Protein AF-T2IHZ2-F1 (afdb_monomer_lite)

Sequence (73 aa):
MSSLETLKQHNILVLLITGRSAGWCQGLVNYLPVLGIIAENGGVYALKESQRMKPFTAINDIIEHRQLLQNNF

Foldseek 3Di:
DDPQVVCVVVVNAAEAEELADLVVLLVVLQPTSHQWYQYNRQQWIDGSVGSDTDGNDDDPDPVVVVVCVVVPD

Organism: NCBI:txid423474

Structure (mmCIF, N/CA/C/O backbone):
data_AF-T2IHZ2-F1
#
_entry.id   AF-T2IHZ2-F1
#
loop_
_atom_site.group_PDB
_atom_site.id
_atom_site.type_symbol
_atom_site.label_atom_id
_atom_site.label_alt_id
_atom_site.label_comp_id
_atom_site.label_asym_id
_atom_site.label_entity_id
_atom_site.label_seq_id
_atom_site.pdbx_PDB_ins_code
_atom_site.Cartn_x
_atom_site.Cartn_y
_atom_site.Cartn_z
_atom_site.occupancy
_atom_site.B_iso_or_equiv
_atom_site.auth_seq_id
_atom_site.auth_comp_id
_atom_site.auth_asym_id
_atom_site.auth_atom_id
_atom_site.pdbx_PDB_model_num
ATOM 1 N N . MET A 1 1 ? -7.431 9.523 22.038 1.00 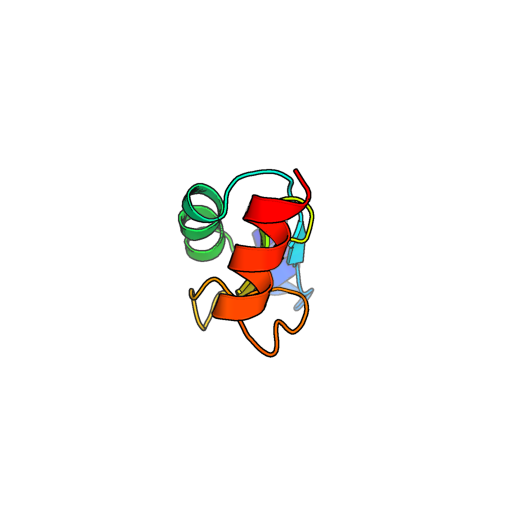61.91 1 MET A N 1
ATOM 2 C CA . MET A 1 1 ? -7.078 8.405 21.133 1.00 61.91 1 MET A CA 1
ATOM 3 C C . MET A 1 1 ? -7.258 8.894 19.703 1.00 61.91 1 MET A C 1
ATOM 5 O O . MET A 1 1 ? -8.218 9.621 19.482 1.00 61.91 1 MET A O 1
ATOM 9 N N . SER A 1 2 ? -6.335 8.623 18.773 1.00 91.88 2 SER A N 1
ATOM 10 C CA . SER A 1 2 ? -6.503 9.063 17.375 1.00 91.88 2 SER A CA 1
ATOM 11 C C . SER A 1 2 ? -7.536 8.185 16.657 1.00 91.88 2 SER A C 1
ATOM 13 O O . SER A 1 2 ? -7.727 7.030 17.037 1.00 91.88 2 SER A O 1
ATOM 15 N N . SER A 1 3 ? -8.179 8.697 15.604 1.00 97.00 3 SER A N 1
ATOM 16 C CA . SER A 1 3 ? -9.206 7.942 14.869 1.00 97.00 3 SER A CA 1
ATOM 17 C C . SER A 1 3 ? -8.688 6.611 14.310 1.00 97.00 3 SER A C 1
ATOM 19 O O . SER A 1 3 ? -9.410 5.621 14.328 1.00 97.00 3 SER A O 1
ATOM 21 N N . LEU A 1 4 ? -7.427 6.554 13.862 1.00 96.75 4 LEU A N 1
ATOM 22 C CA . LEU A 1 4 ? -6.827 5.318 13.347 1.00 96.75 4 LEU A CA 1
ATOM 23 C C . LEU A 1 4 ? -6.652 4.248 14.438 1.00 96.75 4 LEU A C 1
ATOM 25 O O . LEU A 1 4 ? -6.857 3.067 14.171 1.00 96.75 4 LEU A O 1
ATOM 29 N N . GLU A 1 5 ? -6.329 4.646 15.672 1.00 96.88 5 GLU A N 1
ATOM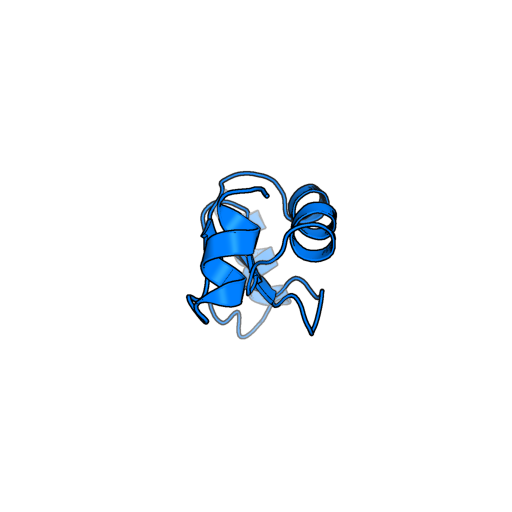 30 C CA . GLU A 1 5 ? -6.256 3.705 16.798 1.00 96.88 5 GLU A CA 1
ATOM 31 C C . GLU A 1 5 ? -7.636 3.132 17.136 1.00 96.88 5 GLU A C 1
ATOM 33 O O . GLU A 1 5 ? -7.769 1.932 17.371 1.00 96.88 5 GLU A O 1
ATOM 38 N N . THR A 1 6 ? -8.682 3.962 17.090 1.00 97.94 6 THR A N 1
ATOM 39 C CA . THR A 1 6 ? -10.062 3.502 17.297 1.00 97.94 6 THR A CA 1
ATOM 40 C C . THR A 1 6 ? -10.484 2.481 16.240 1.00 97.94 6 THR A C 1
ATOM 42 O O . THR A 1 6 ? -11.099 1.474 16.587 1.00 97.94 6 THR A O 1
ATOM 45 N N . LEU A 1 7 ? -10.124 2.688 14.969 1.00 97.94 7 LEU A N 1
ATOM 46 C CA . LEU A 1 7 ? -10.405 1.721 13.900 1.00 97.94 7 LEU A CA 1
ATOM 47 C C . LEU A 1 7 ? -9.694 0.385 14.148 1.00 97.94 7 LEU A C 1
ATOM 49 O O . LEU A 1 7 ? -10.327 -0.669 14.074 1.00 97.94 7 LEU A O 1
ATOM 53 N N . LYS A 1 8 ? -8.412 0.425 14.532 1.00 96.38 8 LYS A N 1
ATOM 54 C CA . LYS A 1 8 ? -7.643 -0.778 14.874 1.00 96.38 8 LYS A CA 1
ATOM 55 C C . LYS A 1 8 ? -8.264 -1.556 16.039 1.00 96.38 8 LYS A C 1
ATOM 57 O O . LYS A 1 8 ? -8.360 -2.775 15.959 1.00 96.38 8 LYS A O 1
ATOM 62 N N . GLN A 1 9 ? -8.717 -0.875 17.095 1.00 97.44 9 GLN A N 1
ATOM 63 C CA . GLN A 1 9 ? -9.385 -1.515 18.241 1.00 97.44 9 GLN A CA 1
ATOM 64 C C . GLN A 1 9 ? -10.675 -2.253 17.861 1.00 97.44 9 GLN A C 1
ATOM 66 O O . GLN A 1 9 ? -11.020 -3.244 18.497 1.00 97.44 9 GLN A O 1
ATOM 71 N N . HIS A 1 10 ? -11.370 -1.788 16.821 1.00 98.06 10 HIS A N 1
ATOM 72 C CA . HIS A 1 10 ? -12.582 -2.421 16.298 1.00 98.06 10 HIS A CA 1
ATOM 73 C C . HIS A 1 10 ? -12.290 -3.422 15.168 1.00 98.06 10 HIS A C 1
ATOM 75 O O . HIS A 1 10 ? -13.208 -3.834 14.465 1.00 98.06 10 HIS A O 1
ATOM 81 N N . ASN A 1 11 ? -11.026 -3.824 14.986 1.00 97.19 11 ASN A N 1
ATOM 82 C CA . ASN A 1 11 ? -10.575 -4.744 13.938 1.00 97.19 11 ASN A CA 1
ATOM 83 C C . ASN A 1 11 ? -10.906 -4.274 12.509 1.00 97.19 11 ASN A C 1
ATOM 85 O O . ASN A 1 11 ? -11.057 -5.087 11.597 1.00 97.19 11 ASN A O 1
ATOM 89 N N . ILE A 1 12 ? -11.001 -2.959 12.293 1.00 98.12 12 ILE A N 1
ATOM 90 C CA . ILE A 1 12 ? -11.193 -2.384 10.962 1.00 98.12 12 ILE A CA 1
ATOM 91 C C . ILE A 1 12 ? -9.820 -2.202 10.319 1.00 98.12 12 ILE A C 1
ATOM 93 O O . ILE A 1 12 ? -8.978 -1.443 10.805 1.00 98.12 12 ILE A O 1
ATOM 97 N N . LEU A 1 13 ? -9.597 -2.899 9.207 1.00 97.94 13 LEU A N 1
ATOM 98 C CA . LEU A 1 13 ? -8.358 -2.798 8.445 1.00 97.94 13 LEU A CA 1
ATOM 99 C C . LEU A 1 13 ? -8.313 -1.476 7.677 1.00 97.94 13 LEU A C 1
ATOM 101 O O . LEU A 1 13 ? -9.236 -1.136 6.941 1.00 97.94 13 LEU A O 1
ATOM 105 N N . VAL A 1 14 ? -7.204 -0.752 7.821 1.00 97.94 14 VAL A N 1
ATOM 106 C CA . VAL A 1 14 ? -6.963 0.511 7.116 1.00 97.94 14 VAL A CA 1
ATOM 107 C C . VAL A 1 14 ? -5.761 0.353 6.197 1.00 97.94 14 VAL A C 1
ATOM 109 O O . VAL A 1 14 ? -4.672 0.018 6.659 1.00 97.94 14 VAL A O 1
ATOM 112 N N . LEU A 1 15 ? -5.948 0.637 4.910 1.00 97.44 15 LEU A N 1
ATOM 113 C CA . LEU A 1 15 ? -4.887 0.711 3.909 1.00 97.44 15 LEU A CA 1
ATOM 114 C C . LEU A 1 15 ? -4.790 2.154 3.405 1.00 97.44 15 LEU A C 1
ATOM 116 O O . LEU A 1 15 ? -5.775 2.709 2.924 1.00 97.44 15 LEU A O 1
ATOM 120 N N . LEU A 1 16 ? -3.619 2.775 3.537 1.00 97.31 16 LEU A N 1
ATOM 121 C CA . LEU A 1 16 ? -3.401 4.145 3.063 1.00 97.31 16 LEU A CA 1
ATOM 122 C C . LEU A 1 16 ? -3.076 4.147 1.566 1.00 97.31 16 LEU A C 1
ATOM 124 O O . LEU A 1 16 ? -2.361 3.264 1.106 1.00 97.31 16 LEU A O 1
ATOM 128 N N . ILE A 1 17 ? -3.545 5.146 0.816 1.00 97.56 17 ILE A N 1
ATOM 129 C CA . ILE A 1 17 ? -3.240 5.310 -0.615 1.00 97.56 17 ILE A CA 1
ATOM 130 C C . ILE A 1 17 ? -2.806 6.753 -0.859 1.00 97.56 17 ILE A C 1
ATOM 132 O O . ILE A 1 17 ? -3.473 7.688 -0.412 1.00 97.56 17 ILE A O 1
ATOM 136 N N . THR A 1 18 ? -1.672 6.956 -1.530 1.00 97.56 18 THR A N 1
ATOM 137 C CA . THR A 1 18 ? -1.121 8.297 -1.752 1.00 97.56 18 THR A CA 1
ATOM 138 C C . THR A 1 18 ? -0.228 8.389 -2.992 1.00 97.56 18 THR A C 1
ATOM 140 O O . THR A 1 18 ? 0.377 7.410 -3.421 1.00 97.56 18 THR A O 1
ATOM 143 N N . GLY A 1 19 ? -0.095 9.603 -3.534 1.00 97.31 19 GLY A N 1
ATOM 144 C CA . GLY A 1 19 ? 0.891 9.951 -4.564 1.00 97.31 19 GLY A CA 1
ATOM 145 C C . GLY A 1 19 ? 2.289 10.271 -4.032 1.00 97.31 19 GLY A C 1
ATOM 146 O O . GLY A 1 19 ? 3.168 10.644 -4.802 1.00 97.31 19 GLY A O 1
ATOM 147 N N . ARG A 1 20 ? 2.513 10.178 -2.715 1.00 97.50 20 ARG A N 1
ATOM 148 C CA . ARG A 1 20 ? 3.836 10.391 -2.109 1.00 97.50 20 ARG A CA 1
ATOM 149 C C . ARG A 1 20 ? 4.788 9.235 -2.432 1.00 97.50 20 ARG A C 1
ATOM 151 O O . ARG A 1 20 ? 4.351 8.119 -2.701 1.00 97.50 20 ARG A O 1
ATOM 158 N N . SER A 1 21 ? 6.090 9.518 -2.385 1.00 96.38 21 SER A N 1
ATOM 159 C CA . SER A 1 21 ? 7.147 8.563 -2.734 1.00 96.38 21 SER A CA 1
ATOM 160 C C . SER A 1 21 ? 7.218 7.379 -1.769 1.00 96.38 21 SER A C 1
ATOM 162 O O . SER A 1 21 ? 6.893 7.504 -0.580 1.00 96.38 21 SER A O 1
ATOM 164 N N . ALA A 1 22 ? 7.715 6.241 -2.262 1.00 95.69 22 ALA A N 1
ATOM 165 C CA . ALA A 1 22 ? 7.907 5.037 -1.457 1.00 95.69 22 ALA A CA 1
ATOM 166 C C . ALA A 1 22 ? 8.769 5.297 -0.206 1.00 95.69 22 ALA A C 1
ATOM 168 O O . ALA A 1 22 ? 8.418 4.874 0.894 1.00 95.69 22 ALA A O 1
ATOM 169 N N . GLY A 1 23 ? 9.853 6.071 -0.342 1.00 92.62 23 GLY A N 1
ATOM 170 C CA . GLY A 1 23 ? 10.752 6.390 0.773 1.00 92.62 23 GLY A CA 1
ATOM 171 C C . GLY A 1 23 ? 10.063 7.117 1.934 1.00 92.62 23 GLY A C 1
ATOM 172 O O . GLY A 1 23 ? 10.313 6.803 3.094 1.00 92.62 23 GLY A O 1
ATOM 173 N N . TRP A 1 24 ? 9.141 8.039 1.643 1.00 92.62 24 TRP A N 1
ATOM 174 C CA . TRP A 1 24 ? 8.358 8.721 2.679 1.00 92.62 24 TRP A CA 1
ATOM 175 C C . TRP A 1 24 ? 7.313 7.790 3.312 1.00 92.62 24 TRP A C 1
ATOM 177 O O . TRP A 1 24 ? 7.155 7.747 4.534 1.00 92.62 24 TRP A O 1
ATOM 187 N N . CYS A 1 25 ? 6.638 6.990 2.483 1.00 95.81 25 CYS A N 1
ATOM 188 C CA . CYS A 1 25 ? 5.617 6.038 2.921 1.00 95.81 25 CYS A CA 1
ATOM 189 C C . CYS A 1 25 ? 6.179 4.950 3.852 1.00 95.81 25 CYS A C 1
ATOM 191 O O . CYS A 1 25 ? 5.470 4.482 4.746 1.00 95.81 25 CYS A O 1
ATOM 193 N N . GLN A 1 26 ? 7.456 4.591 3.687 1.00 91.94 26 GLN A N 1
ATOM 194 C CA . GLN A 1 26 ? 8.158 3.613 4.519 1.00 91.94 26 GLN A CA 1
ATOM 195 C C . GLN A 1 26 ? 8.174 3.999 6.004 1.00 91.94 26 GLN A C 1
ATOM 197 O O . GLN A 1 26 ? 8.009 3.140 6.868 1.00 91.94 26 GLN A O 1
ATOM 202 N N . GLY A 1 27 ? 8.337 5.288 6.314 1.00 90.69 27 GLY A N 1
ATOM 203 C CA . GLY A 1 27 ? 8.251 5.767 7.693 1.00 90.69 27 GLY A CA 1
ATOM 204 C C . GLY A 1 27 ? 6.824 5.676 8.233 1.00 90.69 27 GLY A C 1
ATOM 205 O O . GLY A 1 27 ? 6.595 5.168 9.328 1.00 90.69 27 GLY A O 1
ATOM 206 N N . LEU A 1 28 ? 5.833 6.115 7.455 1.00 93.81 28 LEU A N 1
ATOM 207 C CA . LEU A 1 28 ? 4.446 6.178 7.922 1.00 93.81 28 LEU A CA 1
ATOM 208 C C . LEU A 1 28 ? 3.820 4.821 8.219 1.00 93.81 28 LEU A C 1
ATOM 210 O O . LEU A 1 28 ? 3.135 4.687 9.234 1.00 93.81 28 LEU A O 1
ATOM 214 N N . VAL A 1 29 ? 4.054 3.819 7.368 1.00 95.06 29 VAL A N 1
ATOM 215 C CA . VAL A 1 29 ? 3.524 2.467 7.606 1.00 95.06 29 VAL A CA 1
ATOM 216 C C . VAL A 1 29 ? 4.056 1.888 8.923 1.00 95.06 29 VAL A C 1
ATOM 218 O O . VAL A 1 29 ? 3.353 1.15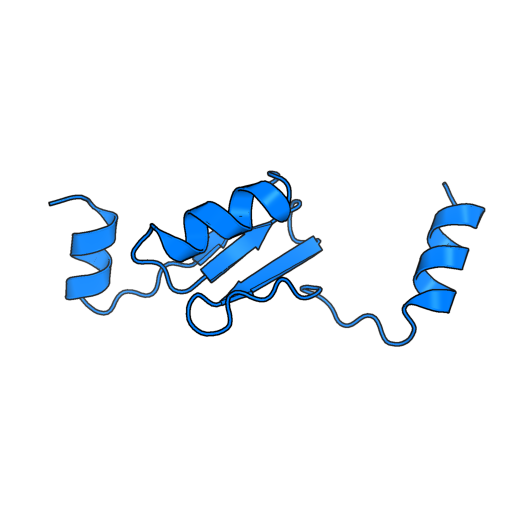0 9.619 1.00 95.06 29 VAL A O 1
ATOM 221 N N . ASN A 1 30 ? 5.254 2.306 9.341 1.00 91.44 30 ASN A N 1
ATOM 222 C CA . ASN A 1 30 ? 5.863 1.877 10.595 1.00 91.44 30 ASN A CA 1
ATOM 223 C C . ASN A 1 30 ? 5.220 2.558 11.810 1.00 91.44 30 ASN A C 1
ATOM 225 O O . ASN A 1 30 ? 4.936 1.879 12.799 1.00 91.44 30 ASN A O 1
ATOM 229 N N . TYR A 1 31 ? 4.906 3.852 11.727 1.00 92.75 31 TYR A N 1
ATOM 230 C CA . TYR A 1 31 ? 4.366 4.610 12.862 1.00 92.75 31 TYR A CA 1
ATOM 231 C C . TYR A 1 31 ? 2.846 4.520 13.030 1.00 92.75 31 TYR A C 1
ATOM 233 O O . TYR A 1 31 ? 2.361 4.573 14.156 1.00 92.75 31 TYR A O 1
ATOM 241 N N . LEU A 1 32 ? 2.078 4.373 11.948 1.00 95.44 32 LEU A N 1
ATOM 242 C CA . LEU A 1 32 ? 0.614 4.421 12.015 1.00 95.44 32 LEU A CA 1
ATOM 243 C C . LEU A 1 32 ? -0.008 3.036 12.264 1.00 95.44 32 LEU A C 1
ATOM 245 O O . LEU A 1 32 ? 0.527 2.030 11.789 1.00 95.44 32 LEU A O 1
ATOM 249 N N . PRO A 1 33 ? -1.149 2.937 12.967 1.00 96.31 33 PRO A N 1
ATOM 250 C CA . PRO A 1 33 ? -1.848 1.675 13.222 1.00 96.31 33 PRO A CA 1
ATOM 251 C C . PRO A 1 33 ? -2.660 1.224 11.989 1.00 96.31 33 PRO A C 1
ATOM 253 O O . PRO A 1 33 ? -3.879 1.104 12.037 1.00 96.31 33 PRO A O 1
ATOM 256 N N . VAL A 1 34 ? -1.978 1.002 10.865 1.00 96.69 34 VAL A N 1
ATOM 257 C CA . VAL A 1 34 ? -2.567 0.631 9.567 1.00 96.69 34 VAL A CA 1
ATOM 258 C C . VAL A 1 34 ? -2.093 -0.752 9.123 1.00 96.69 34 VAL A C 1
ATOM 260 O O . VAL A 1 34 ? -1.048 -1.223 9.565 1.00 96.69 34 VAL A O 1
ATOM 263 N N . LEU A 1 35 ? -2.841 -1.395 8.227 1.00 97.69 35 LEU A N 1
ATOM 264 C CA . LEU A 1 35 ? -2.442 -2.650 7.581 1.00 97.69 35 LEU A CA 1
ATOM 265 C C . LEU A 1 35 ? -1.236 -2.435 6.656 1.00 97.69 35 LEU A C 1
ATOM 267 O O . LEU A 1 35 ? -0.330 -3.263 6.584 1.00 97.69 35 LEU A O 1
ATOM 271 N N . GLY A 1 36 ? -1.222 -1.314 5.939 1.00 97.44 36 GLY A N 1
ATOM 272 C CA . GLY A 1 36 ? -0.209 -1.026 4.936 1.00 97.44 36 GLY A CA 1
ATOM 273 C C . GLY A 1 36 ? -0.397 0.329 4.266 1.00 97.44 36 GLY A C 1
ATOM 274 O O . GLY A 1 36 ? -1.265 1.123 4.645 1.00 97.44 36 GLY A O 1
ATOM 275 N N . ILE A 1 37 ? 0.402 0.563 3.232 1.00 97.81 37 ILE A N 1
ATOM 276 C CA . ILE A 1 37 ? 0.348 1.763 2.400 1.00 97.81 37 ILE A CA 1
ATOM 277 C C . ILE A 1 37 ? 0.598 1.411 0.933 1.00 97.81 37 ILE A C 1
ATOM 279 O O . ILE A 1 37 ? 1.453 0.581 0.634 1.00 97.81 37 ILE A O 1
ATOM 283 N N . ILE A 1 38 ? -0.138 2.059 0.035 1.00 97.62 38 ILE A N 1
ATOM 284 C CA . ILE A 1 38 ? 0.095 2.120 -1.406 1.00 97.62 38 ILE A CA 1
ATOM 285 C C . ILE A 1 38 ? 0.649 3.517 -1.711 1.00 97.62 38 ILE A C 1
ATOM 287 O O . ILE A 1 38 ? 0.016 4.528 -1.395 1.00 97.62 38 ILE A O 1
ATOM 291 N N . ALA A 1 39 ? 1.838 3.565 -2.299 1.00 97.38 39 ALA A N 1
ATOM 292 C CA . ALA A 1 39 ? 2.568 4.783 -2.629 1.00 97.38 39 ALA A CA 1
ATOM 293 C C . ALA A 1 39 ? 2.566 5.038 -4.145 1.00 97.38 39 ALA A C 1
ATOM 295 O O . ALA A 1 39 ? 2.123 4.197 -4.930 1.00 97.38 39 ALA A O 1
ATOM 296 N N . GLU A 1 40 ? 3.085 6.197 -4.556 1.00 96.44 40 GLU A N 1
ATOM 297 C CA . GLU A 1 40 ? 3.340 6.532 -5.967 1.00 96.44 40 GLU A CA 1
ATOM 298 C C . GLU A 1 40 ? 2.102 6.359 -6.863 1.00 96.44 40 GLU A C 1
ATOM 300 O O . GLU A 1 40 ? 2.187 5.864 -7.982 1.00 96.44 40 GLU A O 1
ATOM 305 N N . ASN A 1 41 ? 0.9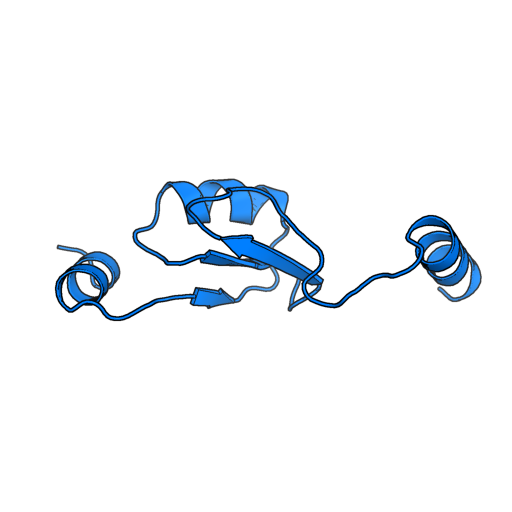27 6.744 -6.348 1.00 96.31 41 ASN A N 1
ATOM 306 C CA . ASN A 1 41 ? -0.368 6.626 -7.031 1.00 96.31 41 ASN A CA 1
ATOM 307 C C . ASN A 1 41 ? -0.728 5.188 -7.447 1.00 96.31 41 ASN A C 1
ATOM 309 O O . ASN A 1 41 ? -1.463 4.995 -8.411 1.00 96.31 41 ASN A O 1
ATOM 313 N N . GLY A 1 42 ? -0.230 4.181 -6.726 1.00 95.94 42 GLY A N 1
ATOM 314 C CA . GLY A 1 42 ? -0.470 2.778 -7.065 1.00 95.94 42 GLY A CA 1
ATOM 315 C C . GLY A 1 42 ? 0.729 2.046 -7.653 1.00 95.94 42 GLY A C 1
ATOM 316 O O . GLY A 1 42 ? 0.580 0.886 -8.011 1.00 95.94 42 GLY A O 1
ATOM 317 N N . GLY A 1 43 ? 1.906 2.674 -7.746 1.00 94.31 43 GLY A N 1
ATOM 318 C CA . GLY A 1 43 ? 3.108 2.010 -8.259 1.00 94.31 43 GLY A CA 1
ATOM 319 C C . GLY A 1 43 ? 3.625 0.901 -7.338 1.00 94.31 43 GLY A C 1
ATOM 320 O O . GLY A 1 43 ? 3.963 -0.195 -7.791 1.00 94.31 43 GLY A O 1
ATOM 321 N N . VAL A 1 44 ? 3.649 1.155 -6.026 1.00 95.62 44 VAL A N 1
ATOM 322 C CA . VAL A 1 44 ? 4.174 0.211 -5.029 1.00 95.62 44 VAL A CA 1
ATOM 323 C C . VAL A 1 44 ? 3.316 0.166 -3.770 1.00 95.62 44 VAL A C 1
ATOM 325 O O . VAL A 1 44 ? 2.590 1.107 -3.459 1.00 95.62 44 VAL A O 1
ATOM 328 N N . TYR A 1 45 ? 3.433 -0.917 -3.008 1.00 97.00 45 TYR A N 1
ATOM 329 C CA . TYR A 1 45 ? 2.787 -1.083 -1.712 1.00 97.00 45 TYR A CA 1
ATOM 330 C C . TYR A 1 45 ? 3.722 -1.724 -0.683 1.00 97.00 45 TYR A C 1
ATOM 332 O O . TYR A 1 45 ? 4.667 -2.432 -1.032 1.00 97.00 45 TYR A O 1
ATOM 340 N N . ALA A 1 46 ? 3.426 -1.515 0.597 1.00 96.75 46 ALA A N 1
ATOM 341 C CA . ALA A 1 46 ? 4.043 -2.234 1.703 1.00 96.75 46 ALA A CA 1
ATOM 342 C C . ALA A 1 46 ? 2.986 -2.602 2.746 1.00 96.75 46 ALA A C 1
ATOM 344 O O . ALA A 1 46 ? 2.172 -1.766 3.143 1.00 96.75 46 ALA A O 1
ATOM 345 N N . LEU A 1 47 ? 3.035 -3.844 3.227 1.00 96.81 47 LEU A N 1
ATOM 346 C CA . LEU A 1 47 ? 2.317 -4.255 4.434 1.00 96.81 47 LEU A CA 1
ATOM 347 C C . LEU A 1 47 ? 3.159 -3.949 5.666 1.00 96.81 47 LEU A C 1
ATOM 349 O O . LEU A 1 47 ? 4.382 -4.133 5.627 1.00 96.81 47 LEU A O 1
ATOM 353 N N . LYS A 1 48 ? 2.504 -3.549 6.758 1.00 95.25 48 LYS A N 1
ATOM 354 C CA . LYS A 1 48 ? 3.159 -3.187 8.0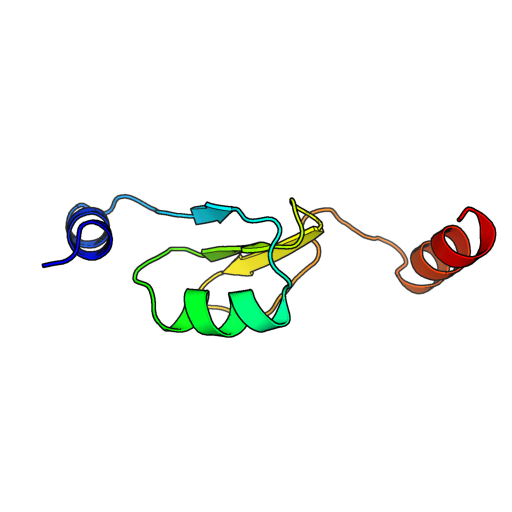17 1.00 95.25 48 LYS A CA 1
ATOM 355 C C . LYS A 1 48 ? 4.008 -4.321 8.587 1.00 95.25 48 LYS A C 1
ATOM 357 O O . LYS A 1 48 ? 5.074 -4.024 9.118 1.00 95.25 48 LYS A O 1
ATOM 362 N N . GLU A 1 49 ? 3.607 -5.591 8.447 1.00 93.69 49 GLU A N 1
ATOM 363 C CA . GLU A 1 49 ? 4.430 -6.707 8.947 1.00 93.69 49 GLU A CA 1
ATOM 364 C C . GLU A 1 49 ? 5.720 -6.890 8.142 1.00 93.69 49 GLU A C 1
ATOM 366 O O . GLU A 1 49 ? 6.764 -7.211 8.699 1.00 93.69 49 GLU A O 1
ATOM 371 N N . SER A 1 50 ? 5.659 -6.687 6.823 1.00 92.00 50 SER A N 1
ATOM 372 C CA . SER A 1 50 ? 6.812 -6.914 5.944 1.00 92.00 50 SER A CA 1
ATOM 373 C C . SER A 1 50 ? 7.747 -5.713 5.847 1.00 92.00 50 SER A C 1
ATOM 375 O O . SER A 1 50 ? 8.934 -5.889 5.585 1.00 92.00 50 SER A O 1
ATOM 377 N N . GLN A 1 51 ? 7.191 -4.503 5.964 1.00 86.06 51 GLN A N 1
ATOM 378 C CA . GLN A 1 51 ? 7.856 -3.216 5.744 1.00 86.06 51 GLN A CA 1
ATOM 379 C C . GLN A 1 51 ? 8.662 -3.124 4.440 1.00 86.06 51 GLN A C 1
ATOM 381 O O . GLN A 1 51 ? 9.499 -2.241 4.303 1.00 86.06 51 GLN A O 1
ATOM 386 N N . ARG A 1 52 ? 8.433 -4.011 3.470 1.00 92.81 52 ARG A N 1
ATOM 387 C CA . ARG A 1 52 ? 9.145 -4.011 2.194 1.00 92.81 52 ARG A CA 1
ATOM 388 C C . ARG A 1 52 ? 8.224 -3.447 1.128 1.00 92.81 52 ARG A C 1
ATOM 390 O O . ARG A 1 52 ? 7.159 -4.012 0.890 1.00 92.81 52 ARG A O 1
ATOM 397 N N . MET A 1 53 ? 8.676 -2.386 0.468 1.00 93.81 53 MET A N 1
ATOM 398 C CA . MET A 1 53 ? 8.023 -1.862 -0.729 1.00 93.81 53 MET A CA 1
ATOM 399 C C . MET A 1 53 ? 8.121 -2.886 -1.860 1.00 93.81 53 MET A C 1
ATOM 401 O O . MET A 1 53 ? 9.199 -3.411 -2.150 1.00 93.81 53 MET A O 1
ATOM 405 N N . LYS A 1 54 ? 6.983 -3.185 -2.477 1.00 94.44 54 LYS A N 1
ATOM 406 C CA . LYS A 1 54 ? 6.845 -4.115 -3.598 1.00 94.44 54 LYS A CA 1
ATOM 407 C C . LYS A 1 54 ? 6.018 -3.459 -4.700 1.00 94.44 54 LYS A C 1
ATOM 409 O O . LYS A 1 54 ? 5.105 -2.706 -4.363 1.00 94.44 54 LYS A O 1
ATOM 414 N N . PRO A 1 55 ? 6.277 -3.754 -5.982 1.00 94.12 55 PRO A N 1
ATOM 415 C CA . PRO A 1 55 ? 5.368 -3.383 -7.062 1.00 94.12 55 PRO A CA 1
ATOM 416 C C . PRO A 1 55 ? 3.939 -3.832 -6.747 1.00 94.12 55 PRO A C 1
ATOM 418 O O . PRO A 1 55 ? 3.739 -4.953 -6.275 1.00 94.12 55 PRO A O 1
ATOM 421 N N . PHE A 1 56 ? 2.960 -2.951 -6.953 1.00 92.94 56 PHE A N 1
ATOM 422 C CA . PHE A 1 56 ? 1.554 -3.286 -6.701 1.00 92.94 56 PHE A CA 1
ATOM 423 C C . PHE A 1 56 ? 0.995 -4.226 -7.771 1.00 92.94 56 PHE A C 1
ATOM 425 O O . PHE A 1 56 ? 0.224 -5.134 -7.469 1.00 92.94 56 PHE A O 1
ATOM 432 N N . THR A 1 57 ? 1.441 -4.047 -9.011 1.00 90.50 57 THR A N 1
ATOM 433 C CA . THR A 1 57 ? 1.205 -4.969 -10.119 1.00 90.50 57 THR A CA 1
ATOM 434 C C . THR A 1 57 ? 2.438 -5.833 -10.357 1.00 90.50 57 THR A C 1
ATOM 436 O O . THR A 1 57 ? 3.569 -5.433 -10.073 1.00 90.50 57 THR A O 1
ATOM 439 N N . ALA A 1 58 ? 2.229 -7.045 -10.871 1.00 89.75 58 ALA A N 1
ATOM 440 C CA . ALA A 1 58 ? 3.335 -7.921 -11.228 1.00 89.75 58 ALA A CA 1
ATOM 441 C C . ALA A 1 58 ? 4.170 -7.294 -12.356 1.00 89.75 58 ALA A C 1
ATOM 443 O O . ALA A 1 58 ? 3.637 -6.905 -13.394 1.00 89.75 58 ALA A O 1
ATOM 444 N N . ILE A 1 59 ? 5.485 -7.243 -12.148 1.00 90.62 59 ILE A N 1
ATOM 445 C CA . ILE A 1 59 ? 6.472 -6.912 -13.175 1.00 90.62 59 ILE A CA 1
ATOM 446 C C . ILE A 1 59 ? 7.293 -8.182 -13.383 1.00 90.62 59 ILE A C 1
ATOM 448 O O . ILE A 1 59 ? 8.124 -8.522 -12.542 1.00 90.62 59 ILE A O 1
ATOM 452 N N . ASN A 1 60 ? 6.992 -8.913 -14.458 1.00 87.56 60 ASN A N 1
ATOM 453 C CA . ASN A 1 60 ? 7.569 -10.236 -14.716 1.00 87.56 60 ASN A CA 1
ATOM 454 C C . ASN A 1 60 ? 9.081 -10.164 -14.970 1.00 87.56 60 ASN A C 1
ATOM 456 O O . ASN A 1 60 ? 9.831 -10.952 -14.400 1.00 87.56 60 ASN A O 1
ATOM 460 N N . ASP A 1 61 ? 9.517 -9.191 -15.774 1.00 91.56 61 ASP A N 1
ATOM 461 C CA . ASP A 1 61 ? 10.926 -8.900 -16.031 1.00 91.56 61 ASP A CA 1
ATOM 462 C C . ASP A 1 61 ? 11.205 -7.417 -15.752 1.00 91.56 61 ASP A C 1
ATOM 464 O O . ASP A 1 61 ? 10.758 -6.515 -16.465 1.00 91.56 61 ASP A O 1
ATOM 468 N N . ILE A 1 62 ? 11.932 -7.153 -14.664 1.00 90.06 62 ILE A N 1
ATOM 469 C CA . ILE A 1 62 ? 12.260 -5.789 -14.242 1.00 90.06 62 ILE A CA 1
ATOM 470 C C . ILE A 1 62 ? 13.287 -5.121 -15.165 1.00 90.06 62 ILE A C 1
ATOM 472 O O . ILE A 1 62 ? 13.320 -3.892 -15.243 1.00 90.06 62 ILE A O 1
ATOM 476 N N . ILE A 1 63 ? 14.132 -5.902 -15.843 1.00 93.81 63 ILE A N 1
ATOM 477 C CA . ILE A 1 63 ? 15.150 -5.389 -16.762 1.00 93.81 63 ILE A CA 1
ATOM 478 C C . ILE A 1 63 ? 14.460 -4.935 -18.044 1.00 93.81 63 ILE A C 1
ATOM 480 O O . ILE A 1 63 ? 14.631 -3.780 -18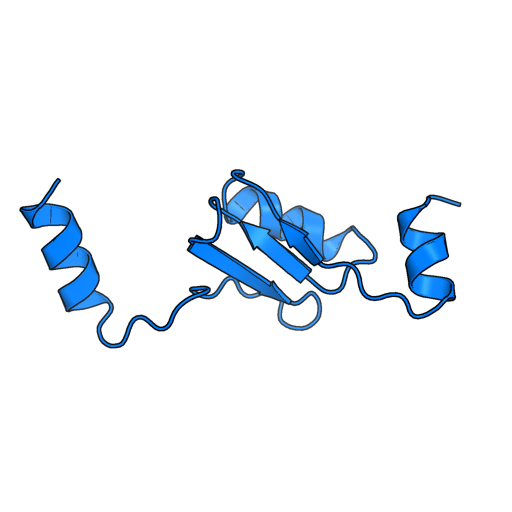.437 1.00 93.81 63 ILE A O 1
ATOM 484 N N . GLU A 1 64 ? 13.627 -5.794 -18.634 1.00 94.00 64 GLU A N 1
ATOM 485 C CA . GLU A 1 64 ? 12.824 -5.450 -19.811 1.00 94.00 64 GLU A CA 1
ATOM 486 C C . GLU A 1 64 ? 11.920 -4.248 -19.515 1.00 94.00 64 GLU A C 1
ATOM 488 O O . GLU A 1 64 ? 11.913 -3.272 -20.263 1.00 94.00 64 GLU A O 1
ATOM 493 N N . HIS A 1 65 ? 11.223 -4.257 -18.373 1.00 91.06 65 HIS A N 1
ATOM 494 C CA . HIS A 1 65 ? 10.359 -3.146 -17.981 1.00 91.06 65 HIS A CA 1
ATOM 495 C C . HIS A 1 65 ? 11.119 -1.813 -17.914 1.00 91.06 65 HIS A C 1
ATOM 497 O O . HIS A 1 65 ? 10.640 -0.800 -18.424 1.00 91.06 65 HIS A O 1
ATOM 503 N N . ARG A 1 66 ? 12.331 -1.799 -17.340 1.00 91.38 66 ARG A N 1
ATOM 504 C CA . ARG A 1 66 ? 13.170 -0.591 -17.299 1.00 91.38 66 ARG A CA 1
ATOM 505 C C . ARG A 1 66 ? 13.634 -0.148 -18.684 1.00 91.38 66 ARG A C 1
ATOM 507 O O . ARG A 1 66 ? 13.638 1.051 -18.945 1.00 91.38 66 ARG A O 1
ATOM 514 N N . GLN A 1 67 ? 14.000 -1.081 -19.561 1.00 94.88 67 GLN A N 1
ATOM 515 C CA . GLN A 1 67 ? 14.373 -0.759 -20.942 1.00 94.88 67 GLN A CA 1
ATOM 516 C C . GLN A 1 67 ? 13.196 -0.145 -21.709 1.00 94.88 67 GLN A C 1
ATOM 518 O O . GLN A 1 67 ? 13.368 0.857 -22.399 1.00 94.88 67 GLN A O 1
ATOM 523 N N . LEU A 1 68 ? 11.989 -0.696 -21.549 1.00 92.81 68 LEU A N 1
ATOM 524 C CA . LEU A 1 68 ? 10.777 -0.149 -22.159 1.00 92.81 68 LEU A CA 1
ATOM 525 C C . LEU A 1 68 ? 10.475 1.264 -21.656 1.00 92.81 68 LEU A C 1
ATOM 527 O O . LEU A 1 68 ? 10.114 2.116 -22.462 1.00 92.81 68 LEU A O 1
ATOM 531 N N . LEU A 1 69 ? 10.651 1.540 -20.362 1.00 90.25 69 LEU A N 1
ATOM 532 C CA . LEU A 1 69 ? 10.490 2.896 -19.830 1.00 90.25 69 LEU A CA 1
ATOM 533 C C . LEU A 1 69 ? 11.506 3.873 -20.434 1.00 90.25 69 LEU A C 1
ATOM 535 O O . LEU A 1 69 ? 11.124 4.975 -20.804 1.00 90.25 69 LEU A O 1
ATOM 539 N N . GLN A 1 70 ? 12.771 3.466 -20.569 1.00 93.75 70 GLN A N 1
ATOM 540 C CA . GLN A 1 70 ? 13.829 4.310 -21.134 1.00 93.75 70 GLN A CA 1
ATOM 541 C C . GLN A 1 70 ? 13.618 4.635 -22.621 1.00 93.75 70 GLN A C 1
ATOM 543 O O . GLN A 1 70 ? 14.042 5.690 -23.080 1.00 93.75 70 GLN A O 1
ATOM 548 N N . ASN A 1 71 ? 13.011 3.721 -23.380 1.00 93.12 71 ASN A N 1
ATOM 549 C CA . ASN A 1 71 ? 12.880 3.862 -24.831 1.00 93.12 71 ASN A CA 1
ATOM 550 C C . ASN A 1 71 ? 11.559 4.509 -25.280 1.00 93.12 71 ASN A C 1
ATOM 552 O O . ASN A 1 71 ? 11.447 4.873 -26.448 1.00 93.12 71 ASN A O 1
ATOM 556 N N . ASN A 1 72 ? 10.556 4.616 -24.400 1.00 86.50 72 ASN A N 1
ATOM 557 C CA . ASN A 1 72 ? 9.209 5.089 -24.754 1.00 86.50 72 ASN A CA 1
ATOM 558 C C . ASN A 1 72 ? 8.795 6.412 -24.080 1.00 86.50 72 ASN A C 1
ATOM 560 O O . ASN A 1 72 ? 7.691 6.892 -24.344 1.00 86.50 72 ASN A O 1
ATOM 564 N N . PHE A 1 73 ? 9.645 6.995 -23.233 1.00 75.94 73 PHE A N 1
ATOM 565 C CA . PHE A 1 73 ? 9.436 8.282 -22.557 1.00 75.94 73 PHE A CA 1
ATOM 566 C C . PHE A 1 73 ? 10.715 9.117 -22.615 1.00 75.94 73 PHE A C 1
ATOM 568 O O . PHE A 1 73 ? 10.587 10.359 -22.686 1.00 75.94 73 PHE A O 1
#

InterPro domains:
  IPR023214 HAD superfamily [G3DSA:3.40.50.1000] (2-56)
  IPR036412 HAD-like superfamily [SSF56784] (4-58)

Radius of gyration: 14.94 Å; chains: 1; bounding box: 28×21×46 Å

pLDDT: mean 93.91, std 5.24, range [61.91, 98.12]

Secondary structure (DSSP, 8-state):
--HHHHHHHTT---EEE-SS-HHHHHHHHHHSSSSEEEEGGGTEEEETTT---EESS--S-HHHHHHHHHHH-